Protein AF-A0A8S2XIB3-F1 (afdb_monomer_lite)

Secondary structure (DSSP, 8-state):
-EEEE----TT--HHHHHHHHHHHHHHHHTT-EEESS--TTT--EEE-SS--HHHHHHHHHTTPPEE---

Foldseek 3Di:
DEEEEFPPAPPHDPVQNVLSVVVVVVVVVVVYHYDPDDDLVPHQAYADDRGDPVVVVVCVVSVHYYHDSD

Radius of gyration: 11.2 Å; chains: 1; bounding box: 28×19×30 Å

Organism: NCBI:txid1234261

InterPro domains:
  IPR001357 BRCT domain [PF12738] (20-69)
  IPR036420 BRCT domain superfamily [G3DSA:3.40.50.10190] (1-70)
  IPR036420 BRCT domain superfamily [SSF52113] (19-69)

Structure (mmCIF, N/CA/C/O backbone):
data_AF-A0A8S2XIB3-F1
#
_entry.id   AF-A0A8S2XIB3-F1
#
loop_
_atom_site.group_PDB
_atom_site.id
_atom_site.type_symbol
_atom_site.label_atom_id
_atom_site.label_alt_id
_atom_site.label_comp_id
_atom_site.label_asym_id
_atom_site.label_entity_id
_atom_site.label_seq_id
_atom_site.pdbx_PDB_ins_code
_atom_site.Cartn_x
_atom_site.Cartn_y
_atom_site.Cartn_z
_atom_site.occupancy
_atom_site.B_iso_or_equiv
_atom_site.auth_seq_id
_atom_site.auth_comp_id
_atom_site.auth_asym_id
_atom_site.auth_atom_id
_atom_site.pdbx_PDB_model_num
ATOM 1 N N . CYS A 1 1 ? -9.843 0.556 7.911 1.00 88.69 1 CYS A N 1
ATOM 2 C CA . CYS A 1 1 ? -8.575 0.015 7.371 1.00 88.69 1 CYS A CA 1
ATOM 3 C C . CYS A 1 1 ? -7.610 1.163 7.114 1.00 88.69 1 CYS A C 1
ATOM 5 O O . CYS A 1 1 ? -8.067 2.218 6.682 1.00 88.69 1 CYS A O 1
ATOM 7 N N . VAL A 1 2 ? -6.317 0.959 7.376 1.00 97.00 2 VAL A N 1
ATOM 8 C CA . VAL A 1 2 ? -5.251 1.924 7.062 1.00 97.00 2 VAL A CA 1
ATOM 9 C C . VAL A 1 2 ? -4.375 1.344 5.957 1.00 97.00 2 VAL A C 1
ATOM 11 O O . VAL A 1 2 ? -3.878 0.220 6.102 1.00 97.00 2 VAL A O 1
ATOM 14 N N . PHE A 1 3 ? -4.201 2.093 4.875 1.00 96.94 3 PHE A N 1
ATOM 15 C CA . PHE A 1 3 ? -3.385 1.717 3.729 1.00 96.94 3 PHE A CA 1
ATOM 16 C C . PHE A 1 3 ? -2.153 2.611 3.631 1.00 96.94 3 PHE A C 1
ATOM 18 O O . PHE A 1 3 ? -2.230 3.815 3.861 1.00 96.94 3 PHE A O 1
ATOM 25 N N . TYR A 1 4 ? -1.038 2.019 3.227 1.00 95.44 4 TYR A N 1
ATOM 26 C CA . TYR A 1 4 ? 0.126 2.741 2.723 1.00 95.44 4 TYR A CA 1
ATOM 27 C C . TYR A 1 4 ? 0.232 2.508 1.211 1.00 95.44 4 TYR A C 1
ATOM 29 O O . TYR A 1 4 ? -0.048 1.404 0.737 1.00 95.44 4 TYR A O 1
ATOM 37 N N . VAL A 1 5 ? 0.598 3.539 0.450 1.00 93.50 5 VAL A N 1
ATOM 38 C CA . VAL A 1 5 ? 0.758 3.457 -1.009 1.00 93.50 5 VAL A CA 1
ATOM 39 C C . VAL A 1 5 ? 2.235 3.613 -1.337 1.00 93.50 5 VAL A C 1
ATOM 41 O O . VAL A 1 5 ? 2.786 4.697 -1.169 1.00 93.50 5 VAL A O 1
ATOM 44 N N . ASP A 1 6 ? 2.872 2.537 -1.798 1.00 91.56 6 ASP A N 1
ATOM 45 C CA . ASP A 1 6 ? 4.284 2.572 -2.175 1.00 91.56 6 ASP A CA 1
ATOM 46 C C . ASP A 1 6 ? 4.440 2.885 -3.670 1.00 91.56 6 ASP A C 1
ATOM 48 O O . ASP A 1 6 ? 4.254 2.020 -4.539 1.00 91.56 6 ASP A O 1
ATOM 52 N N . CYS A 1 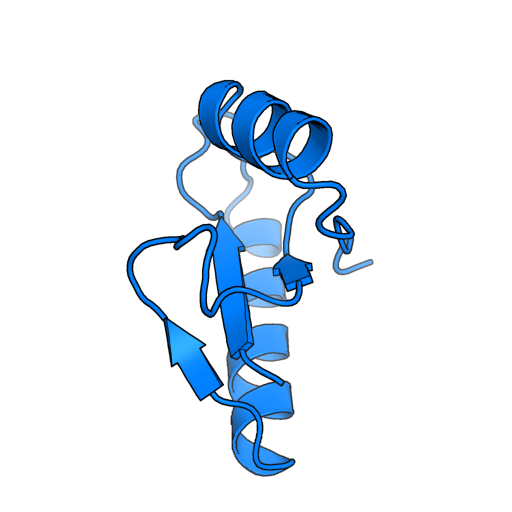7 ? 4.775 4.146 -3.948 1.00 84.62 7 CYS A N 1
ATOM 53 C CA . CYS A 1 7 ? 5.058 4.668 -5.286 1.00 84.62 7 CYS A CA 1
ATOM 54 C C . CYS A 1 7 ? 6.549 4.983 -5.509 1.00 84.62 7 CYS A C 1
ATOM 56 O O . CYS A 1 7 ? 6.902 5.484 -6.572 1.00 84.62 7 CYS A O 1
ATOM 58 N N . GLU A 1 8 ? 7.435 4.713 -4.546 1.00 76.50 8 GLU A N 1
ATOM 59 C CA . GLU A 1 8 ? 8.809 5.247 -4.538 1.00 76.50 8 GLU A CA 1
ATOM 60 C C . GLU A 1 8 ? 9.838 4.323 -5.209 1.00 76.50 8 GLU A C 1
ATOM 62 O O . GLU A 1 8 ? 10.972 4.186 -4.750 1.00 76.50 8 GLU A O 1
ATOM 67 N N . SER A 1 9 ? 9.452 3.659 -6.295 1.00 75.25 9 SER A N 1
ATOM 68 C CA . SER A 1 9 ? 10.347 2.754 -7.014 1.00 75.25 9 SER A CA 1
ATOM 69 C C . SER A 1 9 ? 10.920 3.374 -8.271 1.00 75.25 9 SER A C 1
ATOM 71 O O . SER A 1 9 ? 10.178 3.889 -9.101 1.00 75.25 9 SER A O 1
ATOM 73 N N . GLU A 1 10 ? 12.220 3.185 -8.483 1.00 68.25 10 GLU A N 1
ATOM 74 C CA . GLU A 1 10 ? 12.897 3.494 -9.749 1.00 68.25 10 GLU A CA 1
ATOM 75 C C . GLU A 1 10 ? 12.330 2.691 -10.937 1.00 68.25 10 GLU A C 1
ATOM 77 O O . GLU A 1 10 ? 12.504 3.074 -12.090 1.00 68.25 10 GLU A O 1
ATOM 82 N N . LEU A 1 11 ? 11.631 1.582 -10.665 1.00 70.56 11 LEU A N 1
ATOM 83 C CA . LEU A 1 11 ? 10.996 0.722 -11.669 1.00 70.56 11 LEU A CA 1
ATOM 84 C C . LEU A 1 11 ? 9.497 1.013 -11.854 1.00 70.56 11 LEU A C 1
ATOM 86 O O . LEU A 1 11 ? 8.842 0.355 -12.666 1.00 70.56 11 LEU A O 1
ATOM 90 N N . ALA A 1 12 ? 8.921 1.947 -11.090 1.00 77.69 12 ALA A N 1
ATOM 91 C CA . ALA A 1 12 ? 7.521 2.320 -11.241 1.00 77.69 12 ALA A CA 1
ATOM 92 C C . ALA A 1 12 ? 7.331 3.183 -12.495 1.00 77.69 12 ALA A C 1
ATOM 94 O O . ALA A 1 12 ? 7.926 4.246 -12.637 1.00 77.69 12 ALA A O 1
ATOM 95 N N . THR A 1 13 ? 6.460 2.741 -13.402 1.00 83.00 13 THR A N 1
ATOM 96 C CA . THR A 1 13 ? 6.026 3.573 -14.530 1.00 83.00 13 THR A CA 1
ATOM 97 C C . THR A 1 13 ? 5.062 4.661 -14.051 1.00 83.00 13 THR A C 1
ATOM 99 O O . THR A 1 13 ? 4.334 4.456 -13.078 1.00 83.00 13 THR A O 1
ATOM 102 N N . GLU A 1 14 ? 4.985 5.789 -14.763 1.00 83.69 14 GLU A N 1
ATOM 103 C CA . GLU A 1 14 ? 4.028 6.873 -14.464 1.00 83.69 14 GLU A CA 1
ATOM 104 C C . GLU A 1 14 ? 2.586 6.345 -14.362 1.00 83.69 14 GLU A C 1
ATOM 106 O O . GLU A 1 14 ? 1.897 6.580 -13.370 1.00 83.69 14 GLU A O 1
ATOM 111 N N . ASN A 1 15 ? 2.182 5.487 -15.308 1.00 84.44 15 ASN A N 1
ATOM 112 C CA . ASN A 1 15 ? 0.881 4.808 -15.295 1.00 84.44 15 ASN A CA 1
ATOM 113 C C . ASN A 1 15 ? 0.625 3.998 -14.011 1.00 84.44 15 ASN A C 1
ATOM 115 O O . ASN A 1 15 ? -0.516 3.890 -13.558 1.00 84.44 15 ASN A O 1
ATOM 119 N N . TYR A 1 16 ? 1.656 3.375 -13.433 1.00 84.56 16 TYR A N 1
ATOM 120 C CA . TYR A 1 16 ? 1.516 2.626 -12.184 1.00 84.56 16 TYR A CA 1
ATOM 121 C C . TYR A 1 16 ? 1.340 3.559 -10.982 1.00 84.56 16 TYR A C 1
ATOM 123 O O . TYR A 1 16 ? 0.492 3.293 -10.123 1.00 84.56 16 TYR A O 1
ATOM 131 N N . VAL A 1 17 ? 2.111 4.647 -10.931 1.00 86.81 17 VAL A N 1
ATOM 132 C CA . VAL A 1 17 ? 2.007 5.656 -9.870 1.00 86.81 17 VAL A CA 1
ATOM 133 C C . 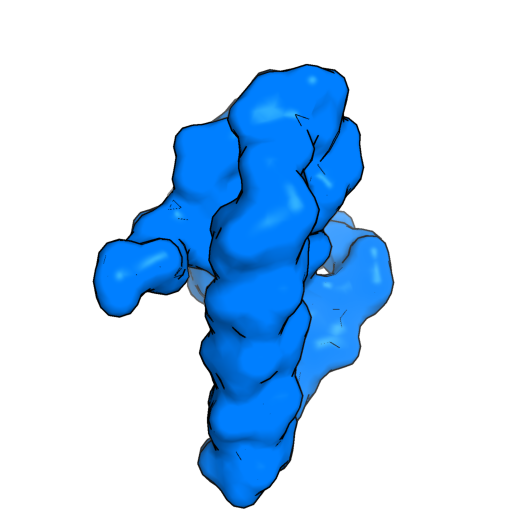VAL A 1 17 ? 0.602 6.256 -9.865 1.00 86.81 17 VAL A C 1
ATOM 135 O O . VAL A 1 17 ? -0.077 6.221 -8.839 1.00 86.81 17 VAL A O 1
ATOM 138 N N . GLU A 1 18 ? 0.106 6.694 -11.024 1.00 89.56 18 GLU A N 1
ATOM 139 C CA . GLU A 1 18 ? -1.249 7.236 -11.165 1.00 89.56 18 GLU A CA 1
ATOM 140 C C . GLU A 1 18 ? -2.330 6.238 -10.739 1.00 89.56 18 GLU A C 1
ATOM 142 O O . GLU A 1 18 ? -3.245 6.586 -9.990 1.00 89.56 18 GLU A O 1
ATOM 147 N N . ARG A 1 19 ? -2.220 4.972 -11.166 1.00 90.31 19 ARG A N 1
ATOM 148 C CA . ARG A 1 19 ? -3.171 3.914 -10.784 1.00 90.31 19 ARG A CA 1
ATOM 149 C C . ARG A 1 19 ? -3.176 3.650 -9.280 1.00 90.31 19 ARG A C 1
ATOM 151 O O . ARG A 1 19 ? -4.251 3.497 -8.699 1.00 90.31 19 ARG A O 1
ATOM 158 N N . SER A 1 20 ? -2.005 3.625 -8.650 1.00 91.56 20 SER A N 1
ATOM 159 C CA . SER A 1 20 ? -1.863 3.394 -7.207 1.00 91.56 20 SER A CA 1
ATOM 160 C C . SER A 1 20 ? -2.463 4.542 -6.394 1.00 91.56 20 SER A C 1
ATOM 162 O O . SER A 1 20 ? -3.232 4.306 -5.461 1.00 91.56 20 SER A O 1
ATOM 164 N N . LEU A 1 21 ? -2.189 5.786 -6.799 1.00 91.50 21 LEU A N 1
ATOM 165 C CA . LEU A 1 21 ? -2.768 6.983 -6.184 1.00 91.50 21 LEU A CA 1
ATOM 166 C C . LEU A 1 21 ? -4.286 7.045 -6.380 1.00 91.50 21 LEU A C 1
ATOM 168 O O . LEU A 1 21 ? -5.021 7.329 -5.432 1.00 91.50 21 LEU A O 1
ATOM 172 N N . ARG A 1 22 ? -4.779 6.712 -7.580 1.00 93.69 22 ARG A N 1
ATOM 173 C CA . ARG A 1 22 ? -6.216 6.638 -7.866 1.00 93.69 22 ARG A CA 1
ATOM 174 C C . ARG A 1 22 ? -6.913 5.610 -6.980 1.00 93.69 22 ARG A C 1
ATOM 176 O O . ARG A 1 22 ? -7.964 5.922 -6.426 1.00 93.69 22 ARG A O 1
ATOM 183 N N . LEU A 1 23 ? -6.338 4.416 -6.813 1.00 93.81 23 LEU A N 1
ATOM 184 C CA . LEU A 1 23 ? -6.884 3.411 -5.899 1.00 93.81 23 LEU A CA 1
ATOM 185 C C . LEU A 1 23 ? -6.901 3.925 -4.453 1.00 93.81 23 LEU A C 1
ATOM 187 O O . LEU A 1 23 ? -7.912 3.777 -3.774 1.00 93.81 23 LEU A O 1
ATOM 191 N N . GLY A 1 24 ? -5.829 4.580 -3.999 1.00 94.12 24 GLY A N 1
ATOM 192 C CA . GLY A 1 24 ? -5.782 5.219 -2.682 1.00 94.12 24 GLY A CA 1
ATOM 193 C C . GLY A 1 24 ? -6.899 6.249 -2.474 1.00 94.12 24 GLY A C 1
ATOM 194 O O . GLY A 1 24 ? -7.549 6.243 -1.431 1.00 94.12 24 GLY A O 1
ATOM 195 N N . ASN A 1 25 ? -7.173 7.091 -3.475 1.00 95.25 25 ASN A N 1
ATOM 196 C CA . ASN A 1 25 ? -8.256 8.078 -3.422 1.00 95.25 25 ASN A CA 1
ATOM 197 C C . ASN A 1 25 ? -9.640 7.423 -3.373 1.00 95.25 25 ASN A C 1
ATOM 199 O O . ASN A 1 25 ? -10.446 7.796 -2.526 1.00 95.25 25 ASN A O 1
ATOM 203 N N . ILE A 1 26 ? -9.883 6.398 -4.196 1.00 95.69 26 ILE A N 1
ATOM 204 C CA . ILE A 1 26 ? -11.125 5.616 -4.128 1.00 95.69 26 ILE A CA 1
ATOM 205 C C . ILE A 1 26 ? -11.280 5.028 -2.722 1.00 95.69 26 ILE A C 1
ATOM 207 O O . ILE A 1 26 ? -12.315 5.193 -2.096 1.00 95.69 26 ILE A O 1
ATOM 211 N N . LEU A 1 27 ? -10.246 4.403 -2.157 1.00 95.75 27 LEU A N 1
ATOM 212 C CA . LEU A 1 27 ? -10.329 3.839 -0.807 1.00 95.75 27 LEU A CA 1
ATOM 213 C C . LEU A 1 27 ? -10.659 4.901 0.258 1.00 95.75 27 LEU A C 1
ATOM 215 O O . LEU A 1 27 ? -11.435 4.608 1.169 1.00 95.75 27 LEU A O 1
ATOM 219 N N . LYS A 1 28 ? -10.135 6.131 0.136 1.00 95.81 28 LYS A N 1
ATOM 220 C CA . LYS A 1 28 ? -10.507 7.254 1.019 1.00 95.81 28 LYS A CA 1
ATOM 221 C C . LYS A 1 28 ? -11.995 7.584 0.937 1.00 95.81 28 LYS A C 1
ATOM 223 O O . LYS A 1 28 ? -12.617 7.775 1.978 1.00 95.81 28 L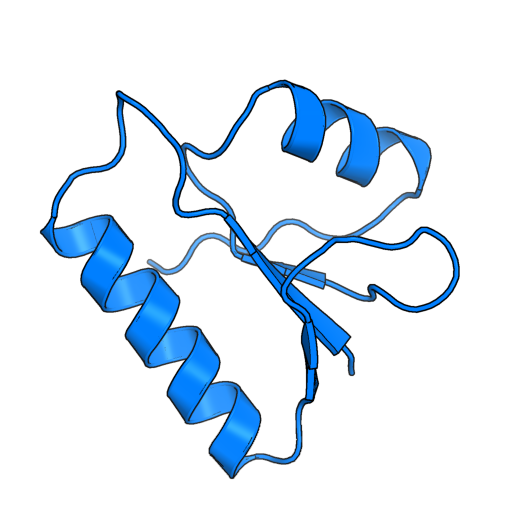YS A O 1
ATOM 228 N N . GLU A 1 29 ? -12.571 7.617 -0.265 1.00 97.06 29 GLU A N 1
ATOM 229 C CA . GLU A 1 29 ? -14.008 7.873 -0.469 1.00 97.06 29 GLU A CA 1
ATOM 230 C C . GLU A 1 29 ? -14.887 6.819 0.224 1.00 97.06 29 GLU A C 1
ATOM 232 O O . GLU A 1 29 ? -15.972 7.133 0.705 1.00 97.06 29 GLU A O 1
ATOM 237 N N . TYR A 1 30 ? -14.384 5.589 0.362 1.00 96.88 30 TYR A N 1
ATOM 238 C CA . TYR A 1 30 ? -15.040 4.498 1.092 1.00 96.88 30 TYR A CA 1
ATOM 239 C C . TYR A 1 30 ? -14.673 4.453 2.591 1.00 96.88 30 TYR A C 1
ATOM 241 O O . TYR A 1 30 ? -14.955 3.469 3.277 1.00 96.88 30 TYR A O 1
ATOM 249 N N . GLY A 1 31 ? -14.045 5.506 3.127 1.00 96.75 31 GLY A N 1
ATOM 250 C CA . GLY A 1 31 ? -13.736 5.647 4.553 1.00 96.75 31 GLY A CA 1
ATOM 251 C C . GLY A 1 31 ? -12.433 4.982 5.007 1.00 96.75 31 GLY A C 1
ATOM 252 O O . GLY A 1 31 ? -12.204 4.836 6.211 1.00 96.75 31 GLY A O 1
ATOM 253 N N . ALA A 1 32 ? -11.562 4.565 4.085 1.00 97.19 32 ALA A N 1
ATOM 254 C CA . ALA A 1 32 ? -10.224 4.114 4.449 1.00 97.19 32 ALA A CA 1
ATOM 255 C C . ALA A 1 32 ? -9.308 5.290 4.816 1.00 97.19 32 ALA A C 1
ATOM 257 O O . ALA A 1 32 ? -9.422 6.396 4.290 1.00 97.19 32 ALA A O 1
ATOM 258 N N . GLN A 1 33 ? -8.340 5.027 5.689 1.00 97.44 33 GLN A N 1
ATOM 259 C CA . GLN A 1 33 ? -7.271 5.972 5.999 1.00 97.44 33 GLN A CA 1
ATOM 260 C C . GLN A 1 33 ? -6.052 5.650 5.138 1.00 97.44 33 GLN A C 1
ATOM 262 O O . GLN A 1 33 ? -5.691 4.481 5.005 1.00 97.44 33 GLN A O 1
ATOM 267 N N . ILE A 1 34 ? -5.405 6.672 4.580 1.00 95.88 34 ILE A N 1
ATOM 268 C CA . ILE A 1 34 ? 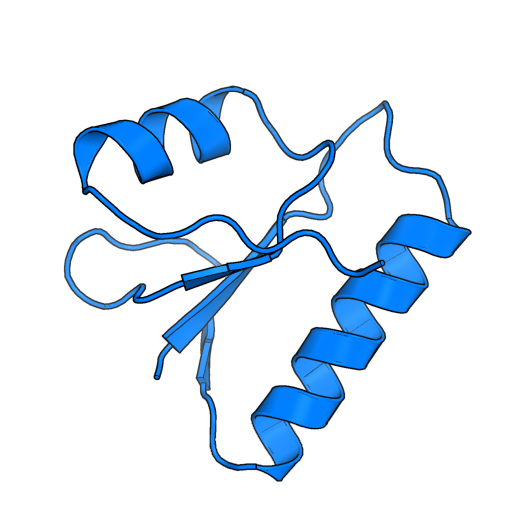-4.119 6.525 3.888 1.00 95.88 34 ILE A CA 1
ATOM 269 C C . ILE A 1 34 ? -3.052 7.178 4.759 1.00 95.88 34 ILE A C 1
ATOM 271 O O . ILE A 1 34 ? -3.215 8.336 5.138 1.00 95.88 34 ILE A O 1
ATOM 275 N N . CYS A 1 35 ? -2.004 6.435 5.103 1.00 94.50 35 CYS A N 1
ATOM 276 C CA . CYS A 1 35 ? -0.864 6.945 5.858 1.00 94.50 35 CYS A CA 1
ATOM 277 C C . CYS A 1 35 ? 0.328 7.213 4.936 1.00 94.50 35 CYS A C 1
ATOM 279 O O . CYS A 1 35 ? 0.556 6.455 3.994 1.00 94.50 35 CYS A O 1
ATOM 281 N N . ASP A 1 36 ? 1.118 8.234 5.267 1.00 91.06 36 ASP A N 1
ATOM 282 C CA . ASP A 1 36 ? 2.331 8.588 4.517 1.00 91.06 36 ASP A CA 1
ATOM 283 C C . ASP A 1 36 ? 3.517 7.673 4.858 1.00 91.06 36 ASP A C 1
ATOM 285 O O . ASP A 1 36 ? 4.402 7.464 4.034 1.00 91.06 36 ASP A O 1
ATOM 289 N N . VAL A 1 37 ? 3.527 7.096 6.067 1.00 91.56 37 VAL A N 1
ATOM 290 C CA . VAL A 1 37 ? 4.587 6.202 6.557 1.00 91.56 37 VAL A CA 1
ATOM 291 C C . VAL A 1 37 ? 3.962 4.913 7.101 1.00 91.56 37 VAL A C 1
ATOM 293 O O . VAL A 1 37 ? 3.032 4.992 7.913 1.00 91.56 37 VAL A O 1
ATOM 296 N N . PRO A 1 38 ? 4.447 3.723 6.697 1.00 93.38 38 PRO A N 1
ATOM 297 C CA . PRO A 1 38 ? 3.930 2.460 7.206 1.00 93.38 38 PRO A CA 1
ATOM 298 C C . PRO A 1 38 ? 4.337 2.233 8.672 1.00 93.38 38 PRO A C 1
ATOM 300 O O . PRO A 1 38 ? 5.462 2.513 9.082 1.00 93.38 38 PRO A O 1
ATOM 303 N N . SER A 1 39 ? 3.417 1.692 9.471 1.00 95.75 39 SER A N 1
ATOM 304 C CA . SER A 1 39 ? 3.578 1.437 10.906 1.00 95.75 39 SER A CA 1
ATOM 305 C C . SER A 1 39 ? 3.066 0.046 11.261 1.00 95.75 39 SER A C 1
ATOM 307 O O . SER A 1 39 ? 1.967 -0.341 10.867 1.00 95.75 39 SER A O 1
ATOM 309 N N . GLU A 1 40 ? 3.843 -0.694 12.056 1.00 94.25 40 GLU A N 1
ATOM 310 C CA . GLU A 1 40 ? 3.521 -2.070 12.467 1.00 94.25 40 GLU A CA 1
ATOM 311 C C . GLU A 1 40 ? 2.221 -2.163 13.283 1.00 94.25 40 GLU A C 1
ATOM 313 O O . GLU A 1 40 ? 1.592 -3.214 13.334 1.00 94.25 40 GLU A O 1
ATOM 318 N N . LYS A 1 41 ? 1.817 -1.060 13.929 1.00 93.88 41 LYS A N 1
ATOM 319 C CA . LYS A 1 41 ? 0.647 -1.018 14.817 1.00 93.88 41 LYS A CA 1
ATOM 320 C C . LYS A 1 41 ? -0.639 -0.648 14.093 1.00 93.88 41 LYS A C 1
ATOM 322 O O . LYS A 1 41 ? -1.719 -0.958 14.586 1.00 93.88 41 LYS A O 1
ATOM 327 N N . THR A 1 42 ? -0.534 0.085 12.987 1.00 96.00 42 THR A N 1
ATOM 328 C CA . THR A 1 42 ? -1.688 0.749 12.366 1.00 96.00 42 THR A CA 1
ATOM 329 C C . THR A 1 42 ? -1.881 0.373 10.908 1.00 96.00 42 THR A C 1
ATOM 331 O O . THR A 1 42 ? -3.027 0.287 10.475 1.00 96.00 42 THR A O 1
ATOM 334 N N . THR A 1 43 ? -0.814 0.125 10.143 1.00 97.19 43 THR A N 1
ATOM 335 C CA . THR A 1 43 ? -0.923 -0.223 8.723 1.00 97.19 43 THR A CA 1
ATOM 336 C C . THR A 1 43 ? -1.508 -1.618 8.570 1.00 97.19 43 THR A C 1
ATOM 338 O O . THR A 1 43 ? -0.941 -2.607 9.020 1.00 97.19 43 THR A O 1
ATOM 341 N N . THR A 1 44 ? -2.652 -1.692 7.896 1.00 96.88 44 THR A N 1
ATOM 342 C CA . THR A 1 44 ? -3.373 -2.955 7.682 1.00 96.88 44 THR A CA 1
ATOM 343 C C . THR A 1 44 ? -3.128 -3.550 6.304 1.00 96.88 44 THR A C 1
ATOM 345 O O . THR A 1 44 ? -3.267 -4.753 6.146 1.00 96.88 44 THR A O 1
ATOM 348 N N . HIS A 1 45 ? -2.792 -2.720 5.311 1.00 97.00 45 HIS A N 1
ATOM 349 C CA . HIS A 1 45 ? -2.604 -3.116 3.915 1.00 97.00 45 HIS A CA 1
ATOM 350 C C . HIS A 1 45 ? -1.590 -2.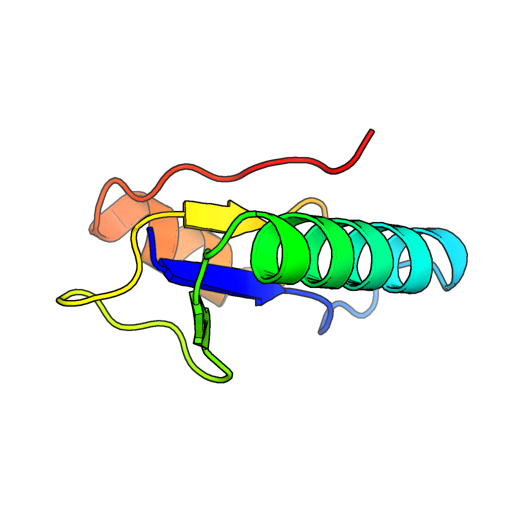185 3.245 1.00 97.00 45 HIS A C 1
ATOM 352 O O . HIS A 1 45 ? -1.481 -1.013 3.616 1.00 97.00 45 HIS A O 1
ATOM 358 N N . ILE A 1 46 ? -0.883 -2.682 2.231 1.00 95.00 46 ILE A N 1
ATOM 359 C CA . ILE A 1 46 ? 0.035 -1.873 1.426 1.00 95.00 46 ILE A CA 1
ATOM 360 C C . ILE A 1 46 ? -0.288 -2.069 -0.056 1.00 95.00 46 ILE A C 1
ATOM 362 O O . ILE A 1 46 ? -0.318 -3.197 -0.543 1.00 95.00 46 ILE A O 1
ATOM 366 N N . ILE A 1 47 ? -0.511 -0.976 -0.783 1.00 92.69 47 ILE A N 1
ATOM 367 C CA . ILE A 1 47 ? -0.628 -0.990 -2.245 1.00 92.69 47 ILE A CA 1
ATOM 368 C C . ILE A 1 47 ? 0.794 -1.022 -2.816 1.00 92.69 47 ILE A C 1
ATOM 370 O O . ILE A 1 47 ? 1.579 -0.104 -2.580 1.00 92.69 47 ILE A O 1
ATOM 374 N N . PHE A 1 48 ? 1.137 -2.114 -3.502 1.00 85.88 48 PHE A N 1
ATOM 375 C CA . PHE A 1 48 ? 2.502 -2.475 -3.876 1.00 85.88 48 PHE A CA 1
ATOM 376 C C . PHE A 1 48 ? 2.547 -3.353 -5.134 1.00 85.88 48 PHE A C 1
ATOM 378 O O . PHE A 1 48 ? 1.901 -4.399 -5.205 1.00 85.88 48 PHE A O 1
ATOM 385 N N . LYS A 1 49 ? 3.422 -2.999 -6.078 1.00 74.19 49 LYS A N 1
ATOM 386 C CA . LYS A 1 49 ? 3.801 -3.834 -7.231 1.00 74.19 49 LYS A CA 1
ATOM 387 C C . LYS A 1 49 ? 5.304 -3.814 -7.469 1.00 74.19 49 LYS A C 1
ATOM 389 O O . LYS A 1 49 ? 5.928 -4.869 -7.534 1.00 74.19 49 LYS A O 1
ATOM 394 N N . HIS A 1 50 ? 5.872 -2.610 -7.540 1.00 74.38 50 HIS A N 1
ATOM 395 C CA . HIS A 1 50 ? 7.301 -2.383 -7.756 1.00 74.38 50 HIS A CA 1
ATOM 396 C C . HIS A 1 50 ? 7.976 -1.603 -6.633 1.00 74.38 50 HIS A C 1
ATOM 398 O O . HIS A 1 50 ? 9.132 -1.259 -6.809 1.00 74.38 50 HIS A O 1
ATOM 404 N N . GLY A 1 51 ? 7.296 -1.337 -5.516 1.00 71.19 51 GLY A N 1
ATOM 405 C CA . GLY A 1 51 ? 7.792 -0.504 -4.418 1.00 71.19 51 GLY A CA 1
ATOM 406 C C . GLY A 1 51 ? 9.141 -0.931 -3.822 1.00 71.19 51 GLY A C 1
ATOM 407 O O . GLY A 1 51 ? 9.743 -1.936 -4.216 1.00 71.19 51 GLY A O 1
ATOM 408 N N . LYS A 1 52 ? 9.624 -0.178 -2.834 1.00 82.31 52 LYS A N 1
ATOM 409 C CA . LYS A 1 52 ? 10.941 -0.407 -2.225 1.00 82.31 52 LYS A CA 1
ATOM 410 C C . LYS A 1 52 ? 11.081 -1.835 -1.690 1.00 82.31 52 LYS A C 1
ATOM 412 O O . LYS A 1 52 ? 10.162 -2.409 -1.099 1.00 82.31 52 LYS A O 1
ATOM 417 N N . TYR A 1 53 ? 12.281 -2.402 -1.835 1.00 86.19 53 TYR A N 1
ATOM 418 C CA . TYR A 1 53 ? 12.609 -3.704 -1.243 1.00 86.19 53 TYR A CA 1
ATOM 419 C C . TYR A 1 53 ? 12.355 -3.714 0.277 1.00 86.19 53 TYR A C 1
ATOM 421 O O . TYR A 1 53 ? 11.858 -4.699 0.824 1.00 86.19 53 TYR A O 1
ATOM 429 N N . GLU A 1 54 ? 12.610 -2.585 0.939 1.00 90.31 54 GLU A N 1
ATOM 430 C CA . GLU A 1 54 ? 12.348 -2.357 2.363 1.00 90.31 54 GLU A CA 1
ATOM 431 C C . GLU A 1 54 ? 10.861 -2.493 2.712 1.00 90.31 54 GLU A C 1
ATOM 433 O O . GLU A 1 54 ? 10.525 -3.184 3.673 1.00 90.31 54 GLU A O 1
ATOM 438 N N . THR A 1 55 ? 9.960 -1.936 1.896 1.00 91.25 55 THR A N 1
ATOM 439 C CA . THR A 1 55 ? 8.507 -2.083 2.071 1.00 91.25 55 THR A CA 1
ATOM 440 C C . THR A 1 55 ? 8.085 -3.544 1.982 1.00 91.25 55 THR A C 1
ATOM 442 O O . THR A 1 55 ? 7.280 -4.015 2.786 1.00 91.25 55 THR A O 1
ATOM 445 N N . LYS A 1 56 ? 8.669 -4.305 1.048 1.00 90.81 56 LYS A N 1
ATOM 446 C CA . LYS A 1 56 ? 8.397 -5.743 0.914 1.00 90.81 56 LYS A CA 1
ATOM 447 C C . LYS A 1 56 ? 8.878 -6.533 2.135 1.00 90.81 56 LYS A C 1
ATOM 449 O O . LYS A 1 56 ? 8.172 -7.432 2.596 1.00 90.81 56 LYS A O 1
ATOM 454 N N . LEU A 1 57 ? 10.059 -6.207 2.668 1.00 94.06 57 LEU A N 1
ATOM 455 C CA . LEU A 1 57 ? 10.576 -6.814 3.900 1.00 94.06 57 LEU A CA 1
ATOM 456 C C . LEU A 1 57 ? 9.699 -6.476 5.108 1.00 94.06 57 LEU A C 1
ATOM 458 O O . LEU A 1 57 ? 9.365 -7.371 5.884 1.00 94.06 57 LEU A O 1
ATOM 462 N N . PHE A 1 58 ? 9.296 -5.212 5.237 1.00 94.88 58 PHE A N 1
ATOM 463 C CA . PHE A 1 58 ? 8.398 -4.739 6.284 1.00 94.88 58 PHE A CA 1
ATOM 464 C C . PHE A 1 58 ? 7.059 -5.485 6.241 1.00 94.88 58 PHE A C 1
ATOM 466 O O . PHE A 1 58 ? 6.656 -6.092 7.232 1.00 94.88 58 PHE A O 1
ATOM 473 N N . ALA A 1 59 ? 6.418 -5.535 5.071 1.00 95.12 59 ALA A N 1
ATOM 474 C CA . ALA A 1 59 ? 5.147 -6.224 4.885 1.00 95.12 59 ALA A CA 1
ATOM 475 C C . ALA A 1 59 ? 5.234 -7.706 5.268 1.00 95.12 59 ALA A C 1
ATOM 477 O O . ALA A 1 59 ? 4.379 -8.224 5.985 1.00 95.12 59 ALA A O 1
ATOM 478 N N . ARG A 1 60 ? 6.318 -8.378 4.858 1.00 95.31 60 ARG A N 1
ATOM 479 C CA . ARG A 1 60 ? 6.570 -9.780 5.207 1.00 95.31 60 ARG A CA 1
ATOM 480 C C . ARG A 1 60 ? 6.774 -9.978 6.708 1.00 95.31 60 ARG A C 1
ATOM 482 O O . ARG A 1 60 ? 6.235 -10.935 7.252 1.00 95.31 60 ARG A O 1
ATOM 489 N N . LYS A 1 61 ? 7.547 -9.105 7.363 1.00 97.38 61 LYS A N 1
ATOM 490 C CA . LYS A 1 61 ? 7.852 -9.190 8.801 1.00 97.38 61 LYS A CA 1
ATOM 491 C C . LYS A 1 61 ? 6.591 -9.087 9.661 1.00 97.38 61 LYS A C 1
ATOM 493 O O . LYS A 1 61 ? 6.494 -9.783 10.665 1.00 97.38 61 LYS A O 1
ATOM 498 N N . TYR A 1 62 ? 5.646 -8.242 9.259 1.00 97.25 62 TYR A N 1
ATOM 499 C CA . TYR A 1 62 ? 4.433 -7.949 10.028 1.00 97.25 62 TYR A CA 1
ATOM 500 C C . TYR A 1 62 ? 3.166 -8.603 9.466 1.00 97.25 62 TYR A C 1
ATOM 502 O O . TYR A 1 62 ? 2.068 -8.286 9.911 1.00 97.25 62 TYR A O 1
ATOM 510 N N . HIS A 1 63 ? 3.304 -9.520 8.502 1.00 96.38 63 HIS A N 1
ATOM 511 C CA . HIS A 1 63 ? 2.184 -10.200 7.841 1.00 96.38 63 HIS A CA 1
ATOM 512 C C . HIS A 1 63 ? 1.141 -9.239 7.240 1.00 96.38 63 HIS A C 1
ATOM 514 O O . HIS A 1 63 ? -0.053 -9.536 7.214 1.00 96.38 63 HIS A O 1
ATOM 520 N N . ILE A 1 64 ? 1.597 -8.093 6.732 1.00 96.94 64 ILE A N 1
ATOM 521 C CA . ILE A 1 64 ? 0.740 -7.088 6.104 1.00 96.94 64 ILE A CA 1
ATOM 522 C C . ILE A 1 64 ? 0.528 -7.468 4.628 1.00 96.94 64 ILE A C 1
ATOM 524 O O . ILE A 1 64 ? 1.510 -7.650 3.901 1.00 96.94 64 ILE A O 1
ATOM 528 N N . PRO A 1 65 ? -0.724 -7.579 4.150 1.00 95.25 65 PRO A N 1
ATOM 529 C CA . PRO A 1 65 ? -1.019 -7.886 2.756 1.00 95.25 65 PRO A CA 1
ATOM 530 C C . PRO A 1 65 ? -0.503 -6.820 1.783 1.00 95.25 65 PRO A C 1
ATOM 532 O O . PRO A 1 65 ? -0.689 -5.619 1.998 1.00 95.25 65 PRO A O 1
ATOM 535 N N . LEU A 1 66 ? 0.076 -7.288 0.673 1.00 93.50 66 LEU A N 1
ATOM 536 C CA . LEU A 1 66 ? 0.461 -6.470 -0.478 1.00 93.50 66 LEU A CA 1
ATOM 537 C C . LEU A 1 66 ? -0.613 -6.570 -1.567 1.00 93.50 66 LEU A C 1
ATOM 539 O O . LEU A 1 66 ? -1.011 -7.671 -1.946 1.00 93.50 66 LEU A O 1
ATOM 543 N N . ILE A 1 67 ? -1.064 -5.425 -2.074 1.00 92.31 67 ILE A N 1
ATOM 544 C CA . ILE A 1 67 ? -2.127 -5.306 -3.078 1.00 92.31 67 ILE A CA 1
ATOM 545 C C . ILE A 1 67 ? -1.531 -4.746 -4.367 1.00 92.31 67 ILE A C 1
ATOM 547 O O . ILE A 1 67 ? -1.054 -3.616 -4.378 1.00 92.31 67 ILE A O 1
ATOM 551 N N . ASP A 1 68 ? -1.610 -5.505 -5.459 1.00 88.62 68 ASP A N 1
ATOM 552 C CA . ASP A 1 68 ? -1.242 -5.024 -6.796 1.00 88.62 68 ASP A CA 1
ATOM 553 C C . ASP A 1 68 ? -2.451 -4.322 -7.454 1.00 88.62 68 ASP A C 1
ATOM 555 O O . ASP A 1 68 ? -3.458 -4.990 -7.716 1.00 88.62 68 ASP A O 1
ATOM 559 N N . PRO A 1 69 ? -2.388 -3.007 -7.740 1.00 80.38 69 PRO A N 1
ATOM 560 C CA . PRO A 1 69 ? -3.421 -2.298 -8.491 1.00 80.38 69 PRO A CA 1
ATOM 561 C C . PRO A 1 69 ? -3.345 -2.677 -9.985 1.00 80.38 69 PRO A C 1
ATOM 563 O O . PRO A 1 69 ? -2.684 -2.009 -10.790 1.00 80.38 69 PRO A O 1
ATOM 566 N N . LYS A 1 70 ? -3.990 -3.790 -10.355 1.00 77.06 70 LYS A N 1
ATOM 567 C CA . LYS A 1 70 ? -4.106 -4.274 -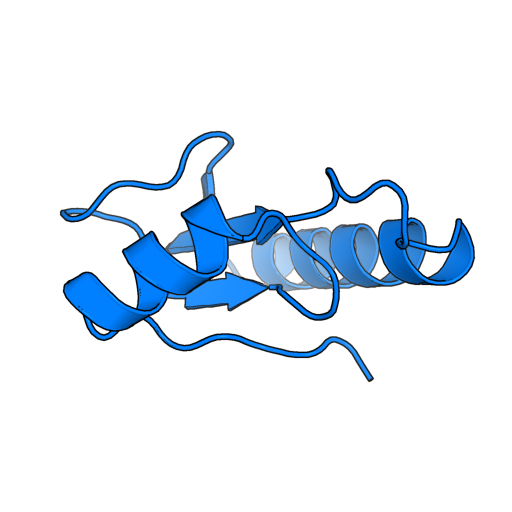11.744 1.00 77.06 70 LYS A CA 1
ATOM 568 C C . LYS A 1 70 ? -5.219 -3.589 -12.530 1.00 77.06 70 LYS A C 1
ATOM 570 O O . LYS A 1 70 ? -6.275 -3.283 -11.949 1.00 77.06 70 LYS A O 1
#

Sequence (70 aa):
CVFYVDCESELATENYVERSLRLGNILKEYGAQICDVPSEKTTTHIIFKHGKYETKLFARKYHIPLIDPK

pLDDT: mean 90.24, std 7.6, range [68.25, 97.44]